Protein AF-A0A962D0X9-F1 (afdb_monomer)

Sequence (95 aa):
REDGQPLTLSTTLNRAVMVWWRGWGIGVPLVSFVVRIIAFGKLVSEGKTTWDRDLQLRVIHQPVGVVRALIAIFLLLFLFGASMGTLTEQALRHS

Mean predicted aligned error: 8.12 Å

Structure (mmCIF, N/CA/C/O backbone):
data_AF-A0A962D0X9-F1
#
_entry.id   AF-A0A962D0X9-F1
#
loop_
_atom_site.group_PDB
_atom_site.id
_atom_site.type_symbol
_atom_site.label_atom_id
_atom_site.label_alt_id
_atom_site.label_comp_id
_atom_site.label_asym_id
_atom_site.label_entity_id
_atom_site.label_seq_id
_atom_site.pdbx_PDB_ins_code
_atom_site.Cartn_x
_atom_site.Cartn_y
_atom_site.Cartn_z
_atom_site.occupancy
_atom_site.B_iso_or_equiv
_atom_site.auth_seq_id
_atom_site.auth_comp_id
_atom_site.auth_asym_id
_atom_site.auth_atom_id
_atom_site.pdbx_PDB_model_num
ATOM 1 N N . ARG A 1 1 ? -7.921 1.102 14.814 1.00 72.81 1 ARG A N 1
ATOM 2 C CA . ARG A 1 1 ? -9.215 0.399 15.012 1.00 72.81 1 ARG A CA 1
ATOM 3 C C . ARG A 1 1 ? -10.294 1.438 15.328 1.00 72.81 1 ARG A C 1
ATOM 5 O O . ARG A 1 1 ? -9.943 2.610 15.426 1.00 72.81 1 ARG A O 1
ATOM 12 N N . GLU A 1 2 ? -11.581 1.084 15.400 1.00 76.50 2 GLU A N 1
ATOM 13 C CA . GLU A 1 2 ? -12.636 2.058 15.761 1.00 76.50 2 GLU A CA 1
ATOM 14 C C . GLU A 1 2 ? -12.449 2.667 17.160 1.00 76.50 2 GLU A C 1
ATOM 16 O O . GLU A 1 2 ? -12.788 3.828 17.362 1.00 76.50 2 GLU A O 1
ATOM 21 N N . ASP A 1 3 ? -11.800 1.930 18.061 1.00 80.62 3 ASP A N 1
ATOM 22 C CA . ASP A 1 3 ? -11.347 2.354 19.395 1.00 80.62 3 ASP A CA 1
ATOM 23 C C . ASP A 1 3 ? -10.120 3.300 19.393 1.00 80.62 3 ASP A C 1
ATOM 25 O O . ASP A 1 3 ? -9.638 3.692 20.453 1.00 80.62 3 ASP A O 1
ATOM 29 N N . GLY A 1 4 ? -9.573 3.650 18.220 1.00 80.00 4 GLY A N 1
ATOM 30 C CA . GLY A 1 4 ? -8.380 4.494 18.084 1.00 80.00 4 GLY A CA 1
ATOM 31 C C . GLY A 1 4 ? -7.045 3.804 18.394 1.00 80.00 4 GLY A C 1
ATOM 32 O O . GLY A 1 4 ? -5.998 4.427 18.235 1.00 80.00 4 GLY A O 1
ATOM 33 N N . GLN A 1 5 ? -7.045 2.521 18.765 1.00 84.75 5 GLN A N 1
ATOM 34 C CA . GLN A 1 5 ? -5.822 1.791 19.095 1.00 84.75 5 GLN A CA 1
ATOM 35 C C . GLN A 1 5 ? -5.029 1.385 17.838 1.00 84.75 5 GLN A C 1
ATOM 37 O O . GLN A 1 5 ? -5.628 1.144 16.768 1.00 84.75 5 GLN A O 1
ATOM 42 N N . PRO A 1 6 ? -3.689 1.259 17.953 1.00 85.94 6 PRO A N 1
ATOM 43 C CA . PRO A 1 6 ? -2.849 0.684 16.911 1.00 85.94 6 PRO A CA 1
ATOM 44 C C . PRO A 1 6 ? -3.314 -0.717 16.500 1.00 85.94 6 PRO A C 1
ATOM 46 O O . PRO A 1 6 ? -3.905 -1.471 17.277 1.00 85.94 6 PRO A O 1
ATOM 49 N N . LEU A 1 7 ? -3.038 -1.081 15.249 1.00 89.12 7 LEU A N 1
ATOM 50 C CA . LEU A 1 7 ? -3.318 -2.425 14.754 1.00 89.12 7 LEU A CA 1
ATOM 51 C C . LEU A 1 7 ? -2.383 -3.439 15.420 1.00 89.12 7 LEU A C 1
ATOM 53 O O . LEU A 1 7 ? -1.170 -3.245 15.455 1.00 89.12 7 LEU A O 1
ATOM 57 N N . THR A 1 8 ? -2.939 -4.558 15.887 1.00 92.19 8 THR A N 1
ATOM 58 C CA . THR A 1 8 ? -2.123 -5.714 16.279 1.00 92.19 8 THR A CA 1
ATOM 59 C C . THR A 1 8 ? -1.494 -6.348 15.043 1.00 92.19 8 THR A C 1
ATOM 61 O O . THR A 1 8 ? -2.070 -6.293 13.954 1.00 92.19 8 THR A O 1
ATOM 64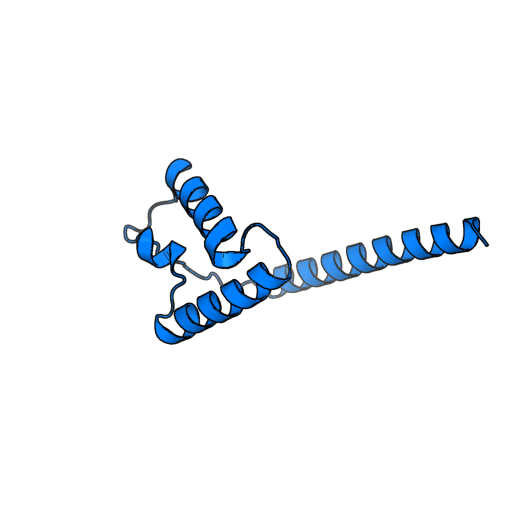 N N . LEU A 1 9 ? -0.352 -7.022 15.211 1.00 92.69 9 LEU A N 1
ATOM 65 C CA . LEU A 1 9 ? 0.323 -7.731 14.118 1.00 92.69 9 LEU A 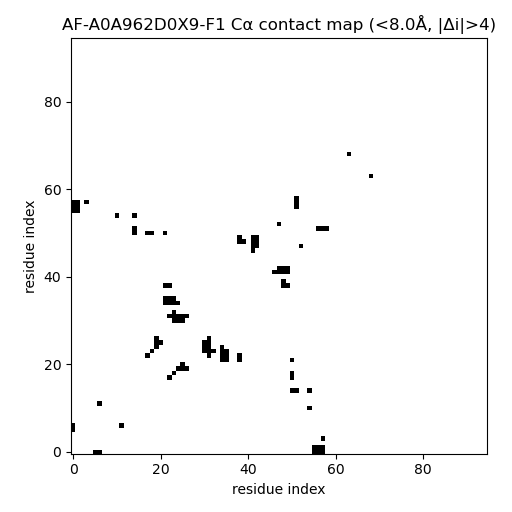CA 1
ATOM 66 C C . LEU A 1 9 ? -0.624 -8.691 13.380 1.00 92.69 9 LEU A C 1
ATOM 68 O O . LEU A 1 9 ? -0.676 -8.686 12.153 1.00 92.69 9 LEU A O 1
ATOM 72 N N . SER A 1 10 ? -1.427 -9.453 14.124 1.00 93.00 10 SER A N 1
ATOM 73 C CA . SER A 1 10 ? -2.426 -10.369 13.565 1.00 93.00 10 SER A CA 1
ATOM 74 C C . SER A 1 10 ? -3.450 -9.663 12.672 1.00 93.00 10 SER A C 1
ATOM 76 O O . SER A 1 10 ? -3.754 -10.144 11.582 1.00 93.00 10 SER A O 1
ATOM 78 N N . THR A 1 11 ? -3.941 -8.494 13.090 1.00 92.44 11 THR A N 1
ATOM 79 C CA . THR A 1 11 ? -4.905 -7.703 12.311 1.00 92.44 11 THR A CA 1
ATOM 80 C C . THR A 1 11 ? -4.246 -7.122 11.062 1.00 92.44 11 THR A C 1
ATOM 82 O O . THR A 1 11 ? -4.832 -7.158 9.982 1.00 92.44 11 THR A O 1
ATOM 85 N N . THR A 1 12 ? -3.011 -6.631 11.184 1.00 92.75 12 THR A N 1
ATOM 86 C CA . THR A 1 12 ? -2.233 -6.100 10.056 1.00 92.75 12 THR A CA 1
ATOM 87 C C . THR A 1 12 ? -1.958 -7.173 9.003 1.00 92.75 12 THR A C 1
ATOM 89 O O . THR A 1 12 ? -2.143 -6.917 7.814 1.00 92.75 12 THR A O 1
ATOM 92 N N . LEU A 1 13 ? -1.575 -8.384 9.420 1.00 94.69 13 LEU A N 1
ATOM 93 C CA . LEU A 1 13 ? -1.343 -9.510 8.511 1.00 94.69 13 LEU A CA 1
ATOM 94 C C . LEU A 1 13 ? -2.634 -9.970 7.834 1.00 94.69 13 LEU A C 1
ATOM 96 O O . LEU A 1 13 ? -2.651 -10.154 6.620 1.00 94.69 13 LEU A O 1
ATOM 100 N N . ASN A 1 14 ? -3.731 -10.089 8.587 1.00 94.75 14 ASN A N 1
ATOM 101 C CA . ASN A 1 14 ? -5.031 -10.443 8.020 1.00 94.75 14 ASN A CA 1
ATOM 102 C C . ASN A 1 14 ? -5.458 -9.420 6.952 1.00 94.75 14 ASN A C 1
ATOM 104 O O . ASN A 1 14 ? -5.770 -9.780 5.816 1.00 94.75 14 ASN A O 1
ATOM 108 N N . ARG A 1 15 ? -5.333 -8.127 7.271 1.00 94.12 15 ARG A N 1
ATOM 109 C CA . ARG A 1 15 ? -5.574 -7.043 6.316 1.00 94.12 15 ARG A CA 1
ATOM 110 C C . ARG A 1 15 ? -4.703 -7.178 5.066 1.00 94.12 15 ARG A C 1
ATOM 112 O O . ARG A 1 15 ? -5.218 -7.022 3.964 1.00 94.12 15 ARG A O 1
ATOM 119 N N . ALA A 1 16 ? -3.413 -7.482 5.213 1.00 93.31 16 ALA A N 1
ATOM 120 C CA . ALA A 1 16 ? -2.503 -7.656 4.081 1.00 93.31 16 ALA A CA 1
ATOM 121 C C . ALA A 1 16 ? -2.927 -8.819 3.164 1.00 93.31 16 ALA A C 1
ATOM 123 O O . ALA A 1 16 ? -2.959 -8.652 1.945 1.00 93.31 16 ALA A O 1
ATOM 124 N N . VAL A 1 17 ? -3.332 -9.958 3.732 1.00 94.06 17 VAL A N 1
ATOM 125 C CA . VAL A 1 17 ? -3.848 -11.109 2.968 1.00 94.06 17 VAL A CA 1
ATOM 126 C C . VAL A 1 17 ? -5.134 -10.746 2.224 1.00 94.06 17 VAL A C 1
ATOM 128 O O . VAL A 1 17 ? -5.275 -11.050 1.037 1.00 94.06 17 VAL A O 1
ATOM 131 N N . MET A 1 18 ? -6.057 -10.037 2.883 1.00 93.44 18 MET A N 1
ATOM 132 C CA . MET A 1 18 ? -7.282 -9.569 2.234 1.00 93.44 18 MET A CA 1
ATOM 133 C C . MET A 1 18 ? -6.985 -8.598 1.084 1.00 93.44 18 MET A C 1
ATOM 135 O O . MET A 1 18 ? -7.594 -8.723 0.024 1.00 93.44 18 MET A O 1
ATOM 139 N N . VAL A 1 19 ? -6.042 -7.666 1.256 1.00 93.50 19 VAL A N 1
ATOM 140 C CA . VAL A 1 19 ? -5.599 -6.741 0.197 1.00 93.50 19 VAL A CA 1
ATOM 141 C C . VAL A 1 19 ? -4.971 -7.499 -0.973 1.00 93.50 19 VAL A C 1
ATOM 143 O O . VAL A 1 19 ? -5.223 -7.164 -2.128 1.00 93.50 19 VAL A O 1
ATOM 146 N N . TRP A 1 20 ? -4.178 -8.534 -0.705 1.00 91.50 20 TRP A N 1
ATOM 147 C CA . TRP A 1 20 ? -3.512 -9.309 -1.749 1.00 91.50 20 TRP A CA 1
ATOM 148 C C . TRP A 1 20 ? -4.504 -10.046 -2.660 1.00 91.50 20 TRP A C 1
ATOM 150 O O . TRP A 1 20 ? -4.430 -9.923 -3.8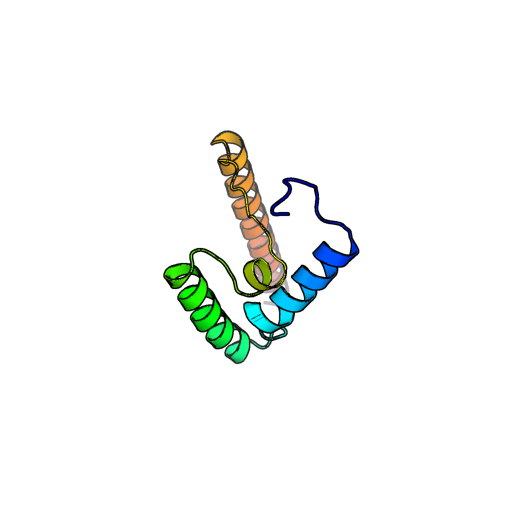83 1.00 91.50 20 TRP A O 1
ATOM 160 N N . TRP A 1 21 ? -5.495 -10.740 -2.097 1.00 90.12 21 TRP A N 1
ATOM 161 C CA . TRP A 1 21 ? -6.508 -11.423 -2.910 1.00 90.12 21 TRP A CA 1
ATOM 162 C C . TRP A 1 21 ? -7.578 -10.457 -3.455 1.00 90.12 21 TRP A C 1
ATOM 164 O O . TRP A 1 21 ? -7.881 -10.483 -4.644 1.00 90.12 21 TRP A O 1
ATOM 174 N N . ARG A 1 22 ? -8.142 -9.569 -2.621 1.00 89.62 22 ARG A N 1
ATOM 175 C CA . ARG A 1 22 ? -9.295 -8.714 -2.991 1.00 89.62 22 ARG A CA 1
ATOM 176 C C . ARG A 1 22 ? -8.913 -7.386 -3.645 1.00 89.62 22 ARG A C 1
ATOM 178 O O . ARG A 1 22 ? -9.767 -6.762 -4.264 1.00 89.62 22 ARG A O 1
ATOM 185 N N . GLY A 1 23 ? -7.676 -6.930 -3.474 1.00 86.88 23 GLY A N 1
ATOM 186 C CA . GLY A 1 23 ? -7.159 -5.699 -4.080 1.00 86.88 23 GLY A CA 1
ATOM 187 C C . GLY A 1 23 ? -6.211 -5.962 -5.248 1.00 86.88 23 GLY A C 1
ATOM 188 O O . GLY A 1 23 ? -6.249 -5.237 -6.239 1.00 86.88 23 GLY A O 1
ATOM 189 N N . TRP A 1 24 ? -5.385 -7.007 -5.156 1.00 88.69 24 TRP A N 1
ATOM 190 C CA . TRP A 1 24 ? -4.399 -7.357 -6.183 1.00 88.69 24 TRP A CA 1
ATOM 191 C C . TRP A 1 24 ? -4.724 -8.625 -6.966 1.00 88.69 24 TRP A C 1
ATOM 193 O O . TRP A 1 24 ? -4.008 -8.916 -7.910 1.00 88.69 24 TRP A O 1
ATOM 203 N N . GLY A 1 25 ? -5.754 -9.400 -6.620 1.00 86.50 25 GLY A N 1
ATOM 204 C CA . GLY A 1 25 ? -6.109 -10.588 -7.401 1.00 86.50 25 GLY A CA 1
ATOM 205 C C . GLY A 1 25 ? -4.955 -11.591 -7.505 1.00 86.50 25 GLY A C 1
ATOM 206 O O . GLY A 1 25 ? -4.738 -12.158 -8.573 1.00 86.50 25 GLY A O 1
ATOM 207 N N . ILE A 1 26 ? -4.162 -11.735 -6.430 1.00 89.06 26 ILE A N 1
ATOM 208 C CA . ILE A 1 26 ? -2.941 -12.566 -6.363 1.00 89.06 26 ILE A CA 1
ATOM 209 C C . ILE A 1 26 ? -1.807 -12.093 -7.305 1.00 89.06 26 ILE A C 1
ATOM 211 O O . ILE A 1 26 ? -0.817 -12.784 -7.514 1.00 89.06 26 ILE A O 1
ATOM 215 N N . GLY A 1 27 ? -1.897 -10.890 -7.872 1.00 84.25 27 GLY A N 1
ATOM 216 C CA . GLY A 1 27 ? -0.873 -10.359 -8.779 1.00 84.25 27 GLY A CA 1
ATOM 217 C C . GLY A 1 27 ? -0.975 -10.879 -10.214 1.00 84.25 27 GLY A C 1
ATOM 218 O O . GLY A 1 27 ? -0.093 -10.606 -11.024 1.00 84.25 27 GLY A O 1
ATOM 219 N N . VAL A 1 28 ? -2.059 -11.579 -10.566 1.00 88.69 28 VAL A N 1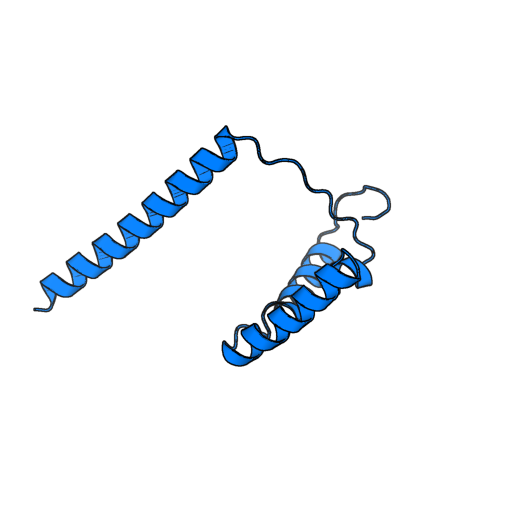
ATOM 220 C CA . VAL A 1 28 ? -2.355 -11.931 -11.961 1.00 88.69 28 VAL A CA 1
ATOM 221 C C . VAL A 1 28 ? -2.878 -10.678 -12.676 1.00 88.69 28 VAL A C 1
ATOM 223 O O . VAL A 1 28 ? -3.899 -10.149 -12.235 1.00 88.69 28 VAL A O 1
ATOM 226 N N . PRO A 1 29 ? -2.255 -10.181 -13.764 1.00 82.00 29 PRO A N 1
ATOM 227 C CA . PRO A 1 29 ? -2.555 -8.851 -14.314 1.00 82.00 29 PRO A CA 1
ATOM 228 C C . PRO A 1 29 ? -4.030 -8.606 -14.671 1.00 82.00 29 PRO A C 1
ATOM 230 O O . PRO A 1 29 ? -4.604 -7.596 -14.265 1.00 82.00 29 PRO A O 1
ATOM 233 N N . LEU A 1 30 ? -4.677 -9.547 -15.370 1.00 87.81 30 LEU A N 1
ATOM 234 C CA . LEU A 1 30 ? -6.083 -9.408 -15.770 1.00 87.81 30 LEU A CA 1
ATOM 235 C C . LEU A 1 30 ? -7.030 -9.440 -14.562 1.00 87.81 30 LEU A C 1
ATOM 237 O O . LEU A 1 30 ? -7.932 -8.612 -14.445 1.00 87.81 30 LEU A O 1
ATOM 241 N N . VAL A 1 31 ? -6.790 -10.364 -13.629 1.00 86.38 31 VAL A N 1
ATOM 242 C CA . VAL A 1 31 ? -7.578 -10.477 -12.394 1.00 86.38 31 VAL A CA 1
ATOM 243 C C . VAL A 1 31 ? -7.397 -9.222 -11.546 1.00 86.38 31 VAL A C 1
ATOM 245 O O . VAL A 1 31 ? -8.387 -8.655 -11.093 1.00 86.38 31 VAL A O 1
ATOM 248 N N . SER A 1 32 ? -6.153 -8.745 -11.405 1.00 87.31 32 SER A N 1
ATOM 249 C CA . SER A 1 32 ? -5.781 -7.515 -10.690 1.00 87.31 32 SER A CA 1
ATOM 250 C C . SER A 1 32 ? -6.585 -6.317 -11.182 1.00 87.31 32 SER A C 1
ATOM 252 O O . SER A 1 32 ? -7.040 -5.508 -10.378 1.00 87.31 32 SER A O 1
ATOM 254 N N . PHE A 1 33 ? -6.772 -6.197 -12.497 1.00 86.62 33 PHE A N 1
ATOM 255 C CA . PHE A 1 33 ? -7.531 -5.102 -13.088 1.00 86.62 33 PHE A CA 1
ATOM 256 C C . PHE A 1 33 ? -9.013 -5.159 -12.696 1.00 86.62 33 PHE A C 1
ATOM 258 O O . PHE A 1 33 ? -9.557 -4.180 -12.183 1.00 86.62 33 PHE A O 1
ATOM 265 N N . VAL A 1 34 ? -9.645 -6.328 -12.843 1.00 90.12 34 VAL A N 1
ATOM 266 C CA . VAL A 1 34 ? -11.057 -6.532 -12.484 1.00 90.12 34 VAL A CA 1
ATOM 267 C C . VAL A 1 34 ? -11.293 -6.299 -10.991 1.00 90.12 34 VAL A C 1
ATOM 269 O O . VAL A 1 34 ? -12.195 -5.544 -10.620 1.00 90.12 34 VAL A O 1
ATOM 272 N N . VAL A 1 35 ? -10.472 -6.888 -10.112 1.00 90.25 35 VAL A N 1
ATOM 273 C CA . VAL A 1 35 ? -10.664 -6.714 -8.664 1.00 90.25 35 VAL A CA 1
ATOM 274 C C . VAL A 1 35 ? -10.441 -5.272 -8.220 1.00 90.25 35 VAL A C 1
ATOM 276 O O . VAL A 1 35 ? -11.133 -4.813 -7.315 1.00 90.25 35 VAL A O 1
ATOM 279 N N . ARG A 1 36 ? -9.555 -4.516 -8.885 1.00 88.44 36 ARG A N 1
ATOM 280 C CA . ARG A 1 36 ? -9.362 -3.085 -8.609 1.00 88.44 36 ARG A CA 1
ATOM 281 C C . ARG A 1 36 ? -10.573 -2.253 -8.988 1.00 88.44 36 ARG A C 1
ATOM 283 O O . ARG A 1 36 ? -10.947 -1.390 -8.202 1.00 88.44 36 ARG A O 1
ATOM 290 N N . ILE A 1 37 ? -11.202 -2.521 -10.134 1.00 91.38 37 ILE A N 1
ATOM 291 C CA . ILE A 1 37 ? -12.445 -1.839 -10.527 1.00 91.38 37 ILE A CA 1
ATOM 292 C C . ILE A 1 37 ? -13.522 -2.071 -9.464 1.00 91.38 37 ILE A C 1
ATOM 294 O O . ILE A 1 37 ? -14.139 -1.121 -8.984 1.00 91.38 37 ILE A O 1
ATOM 298 N N . ILE A 1 38 ? -13.699 -3.322 -9.033 1.00 89.94 38 ILE A N 1
ATOM 299 C CA . ILE A 1 38 ? -14.685 -3.678 -8.005 1.00 89.94 38 ILE A CA 1
ATOM 300 C C . ILE A 1 38 ? -14.347 -3.012 -6.664 1.00 89.94 38 ILE A C 1
ATOM 302 O O . ILE A 1 38 ? -15.223 -2.442 -6.013 1.00 89.94 38 ILE A O 1
ATOM 306 N N . ALA A 1 39 ? -13.084 -3.071 -6.236 1.00 90.12 39 ALA A N 1
ATOM 307 C CA . ALA A 1 39 ? -12.634 -2.472 -4.984 1.00 90.12 39 ALA A CA 1
ATOM 308 C C . ALA A 1 39 ? -12.792 -0.945 -4.989 1.00 90.12 39 ALA A C 1
ATOM 310 O O . ALA A 1 39 ? -13.202 -0.379 -3.977 1.00 90.12 39 ALA A O 1
ATOM 311 N N . PHE A 1 40 ? -12.521 -0.292 -6.122 1.00 91.19 40 PHE A N 1
ATOM 312 C CA . PHE A 1 40 ? -12.723 1.141 -6.302 1.00 91.19 40 PHE A CA 1
ATOM 313 C C . PHE A 1 40 ? -14.205 1.511 -6.265 1.00 91.19 40 PHE A C 1
ATOM 315 O O . PHE A 1 40 ? -14.575 2.430 -5.542 1.00 91.19 40 PHE A O 1
ATOM 322 N N . GLY A 1 41 ? -15.065 0.758 -6.959 1.00 91.12 41 GLY A N 1
ATOM 323 C CA . GLY A 1 41 ? -16.513 0.968 -6.911 1.00 91.12 41 GLY A CA 1
ATOM 324 C C . GLY A 1 41 ? -17.050 0.920 -5.480 1.00 91.12 41 GLY A C 1
ATOM 325 O O . GLY A 1 41 ? -17.766 1.826 -5.062 1.00 91.12 41 GLY A O 1
ATOM 326 N N . LYS A 1 42 ? -16.616 -0.075 -4.694 1.00 89.94 42 LYS A N 1
ATOM 327 C CA . LYS A 1 42 ? -16.980 -0.188 -3.272 1.00 89.94 42 LYS A CA 1
ATOM 328 C C . LYS A 1 42 ? -16.418 0.946 -2.419 1.00 89.94 42 LYS A C 1
ATOM 330 O O . LYS A 1 42 ? -17.118 1.453 -1.550 1.00 89.94 42 LYS A O 1
ATOM 335 N N . LEU A 1 43 ? -15.180 1.368 -2.677 1.00 91.56 43 LEU A N 1
ATOM 336 C CA . LEU A 1 43 ? -14.580 2.506 -1.984 1.00 91.56 43 LEU A CA 1
ATOM 337 C C . LEU A 1 43 ? -15.366 3.796 -2.238 1.00 91.56 43 LEU A C 1
ATOM 339 O O . LEU A 1 43 ? -15.588 4.554 -1.302 1.00 91.56 43 LEU A O 1
ATOM 343 N N . VAL A 1 44 ? -15.804 4.035 -3.475 1.00 92.00 44 VAL A N 1
ATOM 344 C CA . VAL A 1 44 ? -16.600 5.216 -3.833 1.00 92.00 44 VAL A CA 1
ATOM 345 C C . VAL A 1 44 ? -18.002 5.149 -3.225 1.00 92.00 44 VAL A C 1
ATOM 347 O O . VAL A 1 44 ? -18.480 6.159 -2.719 1.00 92.00 44 VAL A O 1
ATOM 350 N N . SER A 1 45 ? -18.654 3.982 -3.230 1.00 91.50 45 SER A N 1
ATOM 351 C CA . SER A 1 45 ? -20.019 3.845 -2.705 1.00 91.50 45 SER A CA 1
ATOM 352 C C . SER A 1 45 ? -20.095 3.826 -1.176 1.00 91.50 45 SER A C 1
ATOM 354 O O . SER A 1 45 ? -21.048 4.343 -0.605 1.00 91.50 45 SER A O 1
ATOM 356 N N . GLU A 1 46 ? -19.121 3.209 -0.501 1.00 89.88 46 GLU A N 1
ATOM 357 C CA . GLU A 1 46 ? -19.141 2.995 0.955 1.00 89.88 46 GLU A CA 1
ATOM 358 C C . GLU A 1 46 ? -18.166 3.915 1.712 1.00 89.88 46 GLU A C 1
ATOM 360 O O . GLU A 1 46 ? -18.159 3.937 2.944 1.00 89.88 46 GLU A O 1
ATOM 365 N N . GLY A 1 47 ? -17.286 4.634 1.007 1.00 89.31 47 GLY A N 1
ATOM 366 C CA . GLY A 1 47 ? -16.200 5.421 1.606 1.00 89.31 47 GLY A CA 1
ATOM 367 C C . GLY A 1 47 ? -15.113 4.571 2.280 1.00 89.31 47 GLY A C 1
ATOM 368 O O . GLY A 1 47 ? -14.209 5.110 2.919 1.00 89.31 47 GLY A O 1
ATOM 369 N N . LYS A 1 48 ? -15.198 3.239 2.175 1.00 89.75 48 LYS A N 1
ATOM 370 C CA . LYS A 1 48 ? -14.287 2.272 2.795 1.00 89.75 48 LYS A CA 1
ATOM 371 C C . LYS A 1 48 ? -13.999 1.128 1.836 1.00 89.75 48 LYS A C 1
ATOM 373 O O . LYS A 1 48 ? -14.839 0.722 1.039 1.00 89.75 48 LYS A O 1
ATOM 378 N N . THR A 1 49 ? -12.804 0.564 1.939 1.00 91.94 49 THR A N 1
ATOM 379 C CA . THR A 1 49 ? -12.484 -0.674 1.227 1.00 91.94 49 THR A CA 1
ATOM 380 C C . THR A 1 49 ? -13.096 -1.874 1.955 1.00 91.94 49 THR A C 1
ATOM 382 O O . THR A 1 49 ? -13.316 -1.841 3.168 1.00 91.94 49 THR A O 1
ATOM 385 N N . THR A 1 50 ? -13.332 -2.973 1.234 1.00 91.88 50 THR A N 1
ATOM 386 C CA . THR A 1 50 ? -13.928 -4.183 1.835 1.00 91.88 50 THR A CA 1
ATOM 387 C C . THR A 1 50 ? -13.099 -4.771 2.972 1.00 91.88 50 THR A C 1
ATOM 389 O O . THR A 1 50 ? -13.661 -5.197 3.972 1.00 91.88 50 THR A O 1
ATOM 3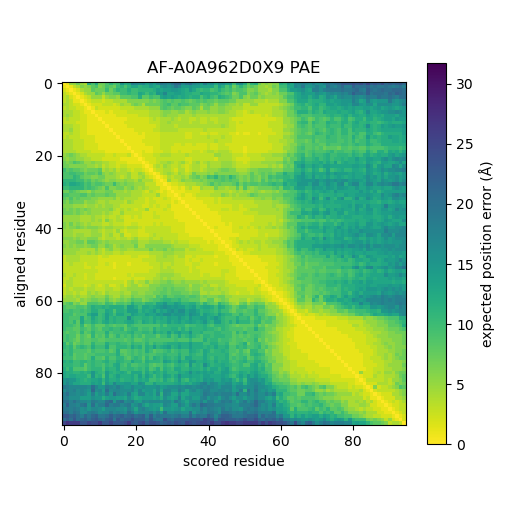92 N N . TRP A 1 51 ? -11.770 -4.773 2.854 1.00 92.81 51 TRP A N 1
ATOM 393 C CA . TRP A 1 51 ? -10.881 -5.288 3.897 1.00 92.81 51 TRP A CA 1
ATOM 394 C C . TRP A 1 51 ? -10.792 -4.360 5.111 1.00 92.81 51 TRP A C 1
ATOM 396 O O . TRP A 1 51 ? -10.604 -4.844 6.222 1.00 92.81 51 TRP A O 1
ATOM 406 N N . ASP A 1 52 ? -10.958 -3.046 4.935 1.00 91.25 52 ASP A N 1
ATOM 407 C CA . ASP A 1 52 ? -11.034 -2.119 6.068 1.00 91.25 52 ASP A CA 1
ATOM 408 C C . ASP A 1 52 ? -12.396 -2.220 6.774 1.00 91.25 52 ASP A C 1
ATOM 410 O O . ASP A 1 52 ? -12.456 -2.188 8.001 1.00 91.25 52 ASP A O 1
ATOM 414 N N . ARG A 1 53 ? -13.486 -2.402 6.019 1.00 91.44 53 ARG A N 1
ATOM 415 C CA . ARG A 1 53 ? -14.838 -2.594 6.563 1.00 91.44 53 ARG A CA 1
ATOM 416 C C . ARG A 1 53 ? -14.965 -3.897 7.349 1.00 91.44 53 ARG A C 1
ATOM 418 O O . ARG A 1 53 ? -15.419 -3.865 8.488 1.00 91.44 53 ARG A O 1
ATOM 425 N N . ASP A 1 54 ? -14.561 -5.021 6.759 1.00 91.75 54 ASP A N 1
ATOM 426 C CA . ASP A 1 54 ? -14.732 -6.349 7.364 1.00 91.75 54 ASP A CA 1
ATOM 427 C C . ASP A 1 54 ? -13.881 -6.512 8.643 1.00 91.75 54 ASP A C 1
ATO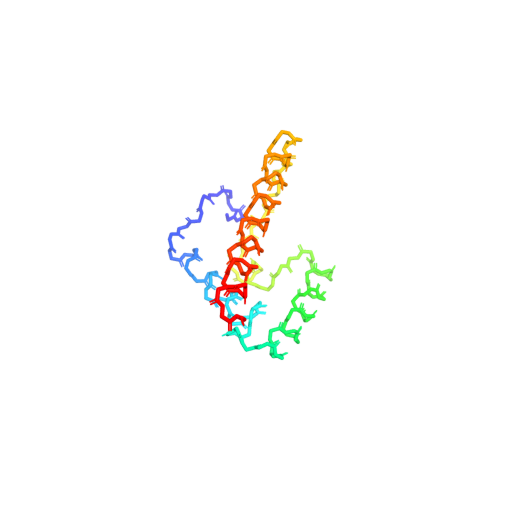M 429 O O . ASP A 1 54 ? -14.239 -7.279 9.532 1.00 91.75 54 ASP A O 1
ATOM 433 N N . LEU A 1 55 ? -12.779 -5.760 8.764 1.00 90.62 55 LEU A N 1
ATOM 434 C CA . LEU A 1 55 ? -11.931 -5.710 9.962 1.00 90.62 55 LEU A CA 1
ATOM 435 C C . LEU A 1 55 ? -12.289 -4.560 10.924 1.00 90.62 55 LEU A C 1
ATOM 437 O O . LEU A 1 55 ? -11.549 -4.324 11.881 1.00 90.62 55 LEU A O 1
ATOM 441 N N . GLN A 1 56 ? -13.385 -3.829 10.672 1.00 89.81 56 GLN A N 1
ATOM 442 C CA . GLN A 1 56 ? -13.839 -2.681 11.473 1.00 89.81 56 GLN A CA 1
ATOM 443 C C . GLN A 1 56 ? -12.714 -1.661 11.722 1.00 89.81 56 GLN A C 1
ATOM 445 O O . GLN A 1 56 ? -12.429 -1.214 12.839 1.00 89.81 56 GLN A O 1
ATOM 450 N N . LEU A 1 57 ? -12.004 -1.318 10.648 1.00 88.88 57 LEU A N 1
ATOM 451 C CA . LEU A 1 57 ? -10.887 -0.389 10.680 1.00 88.88 57 LEU A CA 1
ATOM 452 C C . LEU A 1 57 ? -11.350 1.014 10.308 1.00 88.88 57 LEU A C 1
ATOM 454 O O . LEU A 1 57 ? -12.004 1.251 9.292 1.00 88.88 57 LEU A O 1
ATOM 458 N N . ARG A 1 58 ? -10.938 1.976 11.133 1.00 87.12 58 ARG A N 1
ATOM 459 C CA . ARG A 1 58 ? -11.006 3.398 10.818 1.00 87.12 58 ARG A CA 1
ATOM 460 C C . ARG A 1 58 ? -9.667 3.823 10.226 1.00 87.12 58 ARG A C 1
ATOM 462 O O . ARG A 1 58 ? -8.655 3.811 10.924 1.00 87.12 58 ARG A O 1
ATOM 469 N N . VAL A 1 59 ? -9.671 4.179 8.945 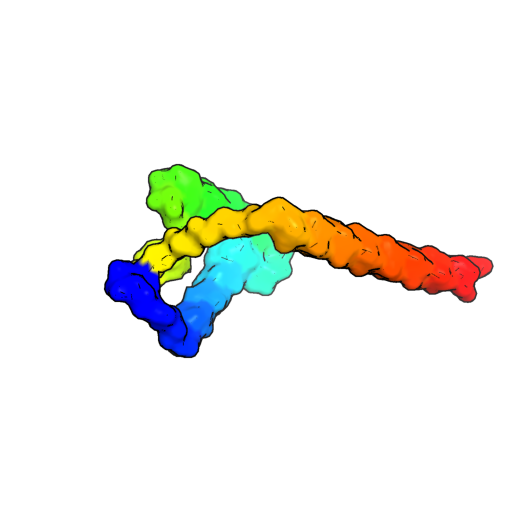1.00 83.94 59 VAL A N 1
ATOM 470 C CA . VAL A 1 59 ? -8.509 4.759 8.267 1.00 83.94 59 VAL A CA 1
ATOM 471 C C . VAL A 1 59 ? -8.504 6.257 8.541 1.00 83.94 59 VAL A C 1
ATOM 473 O O . VAL A 1 59 ? -9.484 6.946 8.267 1.00 83.94 59 VAL A O 1
ATOM 476 N N . ILE A 1 60 ? -7.413 6.752 9.117 1.00 85.25 60 ILE A N 1
ATOM 477 C CA . ILE A 1 60 ? -7.214 8.176 9.387 1.00 85.25 60 ILE A CA 1
ATOM 478 C C . ILE A 1 60 ? -6.156 8.666 8.407 1.00 85.25 60 ILE A C 1
ATOM 480 O O . ILE A 1 60 ? -5.016 8.202 8.430 1.00 85.25 60 ILE A O 1
ATOM 484 N N . HIS A 1 61 ? -6.538 9.594 7.536 1.00 82.62 61 HIS A N 1
ATOM 485 C CA . HIS A 1 61 ? -5.603 10.245 6.631 1.00 82.62 61 HIS A CA 1
ATOM 486 C C . HIS A 1 61 ? -4.971 11.434 7.348 1.00 82.62 61 HIS A C 1
ATOM 488 O O . HIS A 1 61 ? -5.651 12.407 7.664 1.00 82.62 61 HIS A O 1
ATOM 494 N N . GLN A 1 62 ? -3.665 11.363 7.603 1.00 81.25 62 GLN A N 1
ATOM 495 C CA . GLN A 1 62 ? -2.903 12.564 7.924 1.00 81.25 62 GLN A CA 1
ATOM 496 C C . GLN A 1 62 ? -2.538 13.291 6.626 1.00 81.25 62 GLN A C 1
ATOM 498 O O . GLN A 1 62 ? -2.084 12.633 5.682 1.00 81.25 62 GLN A O 1
ATOM 503 N N . PRO A 1 63 ? -2.688 14.627 6.565 1.00 82.38 63 PRO A N 1
ATOM 504 C CA . PRO A 1 63 ? -2.208 15.389 5.426 1.00 82.38 63 PRO A CA 1
ATOM 505 C C . PRO A 1 63 ? -0.696 15.193 5.292 1.00 82.38 63 PRO A C 1
ATOM 507 O O . PRO A 1 63 ? 0.068 15.353 6.247 1.00 82.38 63 PRO A O 1
ATOM 510 N N . VAL A 1 64 ? -0.253 14.824 4.092 1.00 84.88 64 VAL A N 1
ATOM 511 C CA . VAL A 1 64 ? 1.173 14.776 3.779 1.00 84.88 64 VAL A CA 1
ATOM 512 C C . VAL A 1 64 ? 1.637 16.216 3.579 1.00 84.88 64 VAL A C 1
ATOM 514 O O . VAL A 1 64 ? 1.171 16.898 2.671 1.00 84.88 64 VAL A O 1
ATOM 517 N N . GLY A 1 65 ? 2.536 16.694 4.441 1.00 89.56 65 GLY A N 1
ATOM 518 C CA . GLY A 1 65 ? 3.114 18.031 4.299 1.00 89.56 65 GLY A CA 1
ATOM 519 C C . GLY A 1 65 ? 3.888 18.181 2.984 1.00 89.56 65 GLY A C 1
ATOM 520 O O . GLY A 1 65 ? 4.511 17.225 2.517 1.00 89.56 65 GLY A O 1
ATOM 521 N N . VAL A 1 66 ? 3.890 19.392 2.420 1.00 92.06 66 VAL A N 1
ATOM 522 C CA . VAL A 1 66 ? 4.485 19.706 1.105 1.00 92.06 66 VAL A CA 1
ATOM 523 C C . VAL A 1 66 ? 5.926 19.199 0.982 1.00 92.06 66 VAL A C 1
ATOM 525 O O . VAL A 1 66 ? 6.268 18.564 -0.007 1.00 92.06 66 VAL A O 1
ATOM 528 N N . VAL A 1 67 ? 6.754 19.381 2.016 1.00 93.44 67 VAL A N 1
ATOM 529 C CA . VAL A 1 67 ? 8.154 18.913 2.023 1.00 93.44 6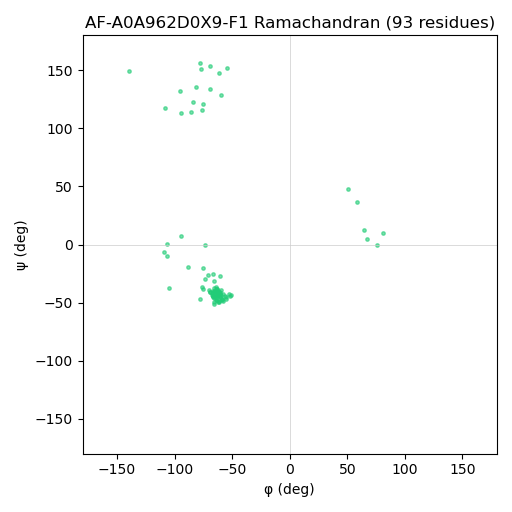7 VAL A CA 1
ATOM 530 C C . VAL A 1 67 ? 8.253 17.394 1.854 1.00 93.44 67 VAL A C 1
ATOM 532 O O . VAL A 1 67 ? 9.036 16.911 1.040 1.00 93.44 67 VAL A O 1
ATOM 535 N N . ARG A 1 68 ? 7.428 16.623 2.577 1.00 91.19 68 ARG A N 1
ATOM 536 C CA . ARG A 1 68 ? 7.405 15.153 2.465 1.00 91.19 68 ARG A CA 1
ATOM 537 C C . ARG A 1 68 ? 6.955 14.714 1.072 1.00 91.19 68 ARG A C 1
ATOM 539 O O . ARG A 1 68 ? 7.490 13.739 0.552 1.00 91.19 68 ARG A O 1
ATOM 546 N N . ALA A 1 69 ? 6.010 15.437 0.470 1.00 92.50 69 ALA A N 1
ATOM 547 C CA . ALA A 1 69 ? 5.568 15.179 -0.896 1.00 92.50 69 ALA A CA 1
ATOM 548 C C . ALA A 1 69 ? 6.683 15.458 -1.919 1.00 92.50 69 ALA A C 1
ATOM 550 O O . ALA A 1 69 ? 6.943 14.613 -2.770 1.00 92.50 69 ALA A O 1
ATOM 551 N N . LEU A 1 70 ? 7.392 16.586 -1.800 1.00 95.81 70 LEU A N 1
ATOM 552 C CA . LEU A 1 70 ? 8.509 16.932 -2.688 1.00 95.81 70 LEU A CA 1
ATOM 553 C C . LEU A 1 70 ? 9.652 15.914 -2.608 1.00 95.81 70 LEU A C 1
ATOM 555 O O . LEU A 1 70 ? 10.151 15.483 -3.644 1.00 95.81 70 LEU A O 1
ATOM 559 N N . ILE A 1 71 ? 10.022 15.476 -1.399 1.00 96.44 71 ILE A N 1
ATOM 560 C CA . ILE A 1 71 ? 11.032 14.423 -1.208 1.00 96.44 71 ILE A CA 1
ATOM 561 C C . ILE A 1 71 ? 10.586 13.122 -1.886 1.00 96.44 71 ILE A C 1
ATOM 563 O O . ILE A 1 71 ? 11.373 12.501 -2.595 1.00 96.44 71 ILE A O 1
ATOM 567 N N . ALA A 1 72 ? 9.324 12.717 -1.709 1.00 92.69 72 ALA A N 1
ATOM 568 C CA . ALA A 1 72 ? 8.797 11.507 -2.336 1.00 92.69 72 ALA A CA 1
ATOM 569 C C . ALA A 1 72 ? 8.824 11.588 -3.873 1.00 92.69 72 ALA A C 1
ATOM 571 O O . ALA A 1 72 ? 9.232 10.628 -4.522 1.00 92.69 72 ALA A O 1
ATOM 572 N N . ILE A 1 73 ? 8.443 12.734 -4.450 1.00 96.12 73 ILE A N 1
ATOM 573 C CA . ILE A 1 73 ? 8.491 12.970 -5.901 1.00 96.12 73 ILE A CA 1
ATOM 574 C C . ILE A 1 73 ? 9.935 12.905 -6.409 1.00 96.12 73 ILE A C 1
ATOM 576 O O . ILE A 1 73 ? 10.205 12.203 -7.380 1.00 96.12 73 ILE A O 1
ATOM 580 N N . PHE A 1 74 ? 10.868 13.588 -5.740 1.00 97.38 74 PHE A N 1
ATOM 581 C CA . PHE A 1 74 ? 12.284 13.572 -6.106 1.00 97.38 74 PHE A CA 1
ATOM 582 C C . PHE A 1 74 ? 12.863 12.153 -6.091 1.00 97.38 74 PHE A C 1
ATOM 584 O O . PHE A 1 74 ? 13.480 11.734 -7.067 1.00 97.38 74 PHE A O 1
ATOM 591 N N . LEU A 1 75 ? 12.621 11.390 -5.019 1.00 96.81 75 LEU A N 1
ATOM 592 C CA . LEU A 1 75 ? 13.085 10.005 -4.907 1.00 96.81 75 LEU A CA 1
ATOM 593 C C . LEU A 1 75 ? 12.510 9.121 -6.017 1.00 96.81 75 LEU A C 1
ATOM 595 O O . LEU 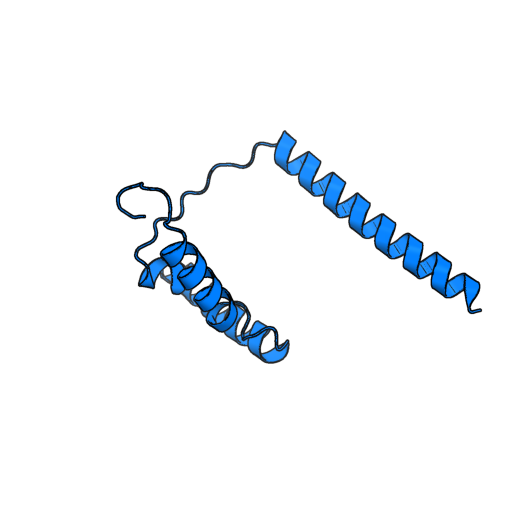A 1 75 ? 13.230 8.303 -6.583 1.00 96.81 75 LEU A O 1
ATOM 599 N N . LEU A 1 76 ? 11.230 9.295 -6.350 1.00 95.62 76 LEU A N 1
ATOM 600 C CA . LEU A 1 76 ? 10.577 8.513 -7.395 1.00 95.62 76 LEU A CA 1
ATOM 601 C C . LEU A 1 76 ? 11.168 8.810 -8.780 1.00 95.62 76 LEU A C 1
ATOM 603 O O . LEU A 1 76 ? 11.468 7.878 -9.523 1.00 95.62 76 LEU A O 1
ATOM 607 N N . LEU A 1 77 ? 11.402 10.087 -9.101 1.00 96.50 77 LEU A N 1
ATOM 608 C CA . LEU A 1 77 ? 12.058 10.497 -10.347 1.00 96.50 77 LEU A CA 1
ATOM 609 C C . LEU A 1 77 ? 13.512 10.020 -10.418 1.00 96.50 77 LEU A C 1
ATOM 611 O O . LEU A 1 77 ? 13.946 9.543 -11.464 1.00 96.50 77 LEU A O 1
ATOM 615 N N . PHE A 1 78 ? 14.247 10.107 -9.309 1.00 96.25 78 PHE A N 1
ATOM 616 C CA . PHE A 1 78 ? 15.625 9.634 -9.222 1.00 96.25 78 PHE A CA 1
ATOM 617 C C . PHE A 1 78 ? 15.724 8.123 -9.467 1.00 96.25 78 PHE A C 1
ATOM 619 O O . PHE A 1 78 ? 16.508 7.693 -10.309 1.00 96.25 78 PHE A O 1
ATOM 626 N N . LEU A 1 79 ? 14.901 7.317 -8.785 1.00 95.50 79 LEU A N 1
ATOM 627 C CA . LEU A 1 79 ? 14.879 5.861 -8.963 1.00 95.50 79 LEU A CA 1
ATOM 628 C C . LEU A 1 79 ? 14.468 5.469 -10.383 1.00 95.50 79 LEU A C 1
ATOM 630 O O . LEU A 1 79 ? 15.080 4.582 -10.978 1.00 95.50 79 LEU A O 1
ATOM 634 N N . PHE A 1 80 ? 13.464 6.149 -10.941 1.00 94.56 80 PHE A N 1
ATOM 635 C CA . PHE A 1 80 ? 13.038 5.923 -12.316 1.00 94.56 80 PHE A CA 1
ATOM 636 C C . PHE A 1 80 ? 14.165 6.241 -13.308 1.00 94.56 80 PHE A C 1
ATOM 638 O O . PHE A 1 80 ? 14.513 5.395 -14.130 1.00 94.56 80 PHE A O 1
ATOM 645 N N . GLY A 1 81 ? 14.802 7.409 -13.183 1.00 94.62 81 GLY A N 1
ATOM 646 C CA . GLY A 1 81 ? 15.935 7.805 -14.020 1.00 94.62 81 GLY A CA 1
ATOM 647 C C . GLY A 1 81 ? 17.124 6.849 -13.906 1.00 94.62 81 GLY A C 1
ATOM 648 O O . GLY A 1 81 ? 17.668 6.436 -14.925 1.00 94.62 81 GLY A O 1
ATOM 649 N N . ALA A 1 82 ? 17.476 6.427 -12.688 1.00 93.44 82 ALA A N 1
ATOM 650 C CA . ALA A 1 82 ? 18.537 5.450 -12.456 1.00 93.44 82 ALA A CA 1
ATOM 651 C C . ALA A 1 82 ? 18.231 4.101 -13.126 1.00 93.44 82 ALA A C 1
ATOM 653 O O . ALA A 1 82 ? 19.104 3.529 -13.773 1.00 93.44 82 ALA A O 1
ATOM 654 N N . SER A 1 83 ? 16.986 3.620 -13.032 1.00 91.00 83 SER A N 1
ATOM 655 C CA . SER A 1 83 ? 16.569 2.373 -13.686 1.00 91.00 83 SER A CA 1
ATOM 656 C C . SER A 1 83 ? 16.587 2.462 -15.214 1.00 91.00 83 SER A C 1
ATOM 658 O O . SER A 1 83 ? 16.984 1.514 -15.879 1.00 91.00 83 SER A O 1
ATOM 660 N N . MET A 1 84 ? 16.213 3.608 -15.790 1.00 89.56 84 MET A N 1
ATOM 661 C CA . MET A 1 84 ? 16.295 3.813 -17.237 1.00 89.56 84 MET A CA 1
ATOM 662 C C . MET A 1 84 ? 17.746 3.913 -17.705 1.00 89.56 84 MET A C 1
ATOM 664 O O . MET A 1 84 ? 18.081 3.345 -18.740 1.00 89.56 84 MET A O 1
ATOM 668 N N . GLY A 1 85 ? 18.608 4.572 -16.923 1.00 87.69 85 GLY A N 1
ATOM 669 C CA . GLY A 1 85 ? 20.038 4.691 -17.204 1.00 87.69 85 GLY A CA 1
ATOM 670 C C . GLY A 1 85 ? 20.729 3.331 -17.299 1.00 87.69 85 GLY A C 1
ATOM 671 O O . GLY A 1 85 ? 21.417 3.062 -18.286 1.00 87.69 85 GLY A O 1
ATOM 672 N N . THR A 1 86 ? 20.477 2.434 -16.340 1.00 88.12 86 THR A N 1
ATOM 673 C CA . THR A 1 86 ? 21.048 1.078 -16.364 1.00 88.12 86 THR A CA 1
ATOM 674 C C . THR A 1 86 ? 20.547 0.258 -17.552 1.00 88.12 86 THR A C 1
ATOM 676 O O . THR A 1 86 ? 21.335 -0.460 -18.166 1.00 88.12 86 THR A O 1
ATOM 679 N N . LEU A 1 87 ? 19.272 0.395 -17.929 1.00 85.06 87 LEU A N 1
ATOM 680 C CA . LEU A 1 87 ? 18.709 -0.282 -19.102 1.00 85.06 87 LEU A CA 1
ATOM 681 C C . LEU A 1 87 ? 19.332 0.217 -20.413 1.00 85.06 87 LEU A C 1
ATOM 683 O O . LEU A 1 87 ? 19.645 -0.592 -21.286 1.00 85.06 87 LEU A O 1
ATOM 687 N N . THR A 1 88 ? 19.563 1.527 -20.556 1.00 85.38 88 THR A N 1
ATOM 688 C CA . THR A 1 88 ? 20.258 2.075 -21.732 1.00 85.38 88 THR A CA 1
ATOM 689 C C . THR A 1 88 ? 21.721 1.654 -21.800 1.00 85.38 88 THR A C 1
ATOM 691 O O . THR A 1 88 ? 22.195 1.298 -22.876 1.00 85.38 88 THR A O 1
ATOM 694 N N . GLU A 1 89 ? 22.435 1.627 -20.670 1.00 86.81 89 GLU A N 1
ATOM 695 C CA . GLU A 1 89 ? 23.819 1.139 -20.628 1.00 86.81 89 GLU A CA 1
ATOM 696 C C . GLU A 1 89 ? 23.918 -0.346 -21.007 1.00 86.81 89 GLU A C 1
ATOM 698 O O . GLU A 1 89 ? 24.846 -0.745 -21.711 1.00 86.81 89 GLU A O 1
ATOM 703 N N . GLN A 1 90 ? 22.954 -1.167 -20.581 1.00 84.88 90 GLN A N 1
ATOM 704 C CA . GLN A 1 90 ? 22.874 -2.575 -20.974 1.00 84.88 90 GLN A CA 1
ATOM 705 C C . GLN A 1 90 ? 22.581 -2.736 -22.470 1.00 84.88 90 GLN A C 1
ATOM 707 O O . GLN A 1 90 ? 23.246 -3.531 -23.130 1.00 84.88 90 GLN A O 1
ATOM 712 N N . ALA A 1 91 ? 21.640 -1.966 -23.022 1.00 82.44 91 ALA A N 1
ATOM 713 C CA . ALA A 1 91 ? 21.304 -2.027 -24.444 1.00 82.44 91 ALA A CA 1
ATOM 714 C C . ALA A 1 91 ? 22.499 -1.667 -25.347 1.00 82.44 91 ALA A C 1
ATOM 716 O O . ALA A 1 91 ? 22.741 -2.360 -26.330 1.00 82.44 91 ALA A O 1
ATOM 717 N N . LEU A 1 92 ? 23.282 -0.644 -24.977 1.00 83.12 92 LEU A N 1
ATOM 718 C CA . LEU A 1 92 ? 24.475 -0.210 -25.721 1.00 83.12 92 LEU A CA 1
ATOM 719 C C . LEU A 1 92 ? 25.655 -1.190 -25.623 1.00 83.12 92 LEU A C 1
ATOM 721 O O . LEU A 1 92 ? 26.499 -1.221 -26.509 1.00 83.12 92 LEU A O 1
ATOM 725 N N . ARG A 1 93 ? 25.749 -1.986 -24.549 1.00 82.81 93 ARG A N 1
ATOM 726 C CA . ARG A 1 93 ? 26.798 -3.014 -24.401 1.00 82.81 93 ARG A CA 1
ATOM 727 C C . ARG A 1 93 ? 26.559 -4.262 -25.255 1.00 82.81 93 ARG A C 1
ATOM 729 O O . ARG A 1 93 ? 27.501 -5.023 -25.460 1.00 82.81 93 ARG A O 1
ATOM 736 N N . HIS A 1 94 ? 25.322 -4.502 -25.686 1.00 73.12 94 HIS A N 1
ATOM 737 C CA . HIS A 1 94 ? 24.922 -5.690 -26.446 1.00 73.12 94 HIS A CA 1
ATOM 738 C C . HIS A 1 94 ? 24.658 -5.417 -27.942 1.00 73.12 94 HIS A C 1
ATOM 740 O O . HIS A 1 94 ? 24.312 -6.356 -28.660 1.00 73.12 94 HIS A O 1
ATOM 746 N N . SER A 1 95 ? 24.821 -4.171 -28.403 1.00 67.75 95 SER A N 1
ATOM 747 C CA . SER A 1 95 ? 24.788 -3.743 -29.813 1.00 67.75 95 SER A CA 1
ATOM 748 C C . SER A 1 95 ? 26.190 -3.604 -30.390 1.00 67.75 95 SER A C 1
ATOM 750 O O . SER A 1 95 ? 26.400 -4.049 -31.537 1.00 67.75 95 SER A O 1
#

Foldseek 3Di:
DLVPDDDDPVLVVQLVVCCCCQQQVVVPVVSNVVSPVVQVVCCVVVVDGPSCVVSVHDDDDDDDDPVNVVVVVVVVVVVVVVVVVVVVVVVVVVD

Solvent-accessible surface area (backbone atoms only — not comparable to full-atom values): 5401 Å² total; per-residue (Å²): 54,77,88,72,47,82,76,50,69,71,55,51,50,51,41,49,55,42,40,39,50,54,45,30,33,75,70,41,68,73,49,19,52,55,30,36,54,53,41,49,52,40,26,71,76,67,75,40,43,71,54,38,54,79,66,52,46,58,85,80,84,75,85,79,52,69,68,62,50,51,52,51,51,51,52,51,52,50,54,51,51,54,54,51,50,54,52,52,56,53,54,64,74,75,108

Secondary structure (DSSP, 8-state):
-TTSPPPPHHHHHHHHHHHHHHTTGGG-HHHHHHHHHHHHHHHHHHSS-HHHHHTT-----PPPPHHHHHHHHHHHHHHHHHHHHHHHHHHHH--

Radius of gyration: 18.88 Å; Cα contacts (8 Å, |Δi|>4): 56; chains: 1; bounding box: 47×32×49 Å

pLDDT: mean 89.14, std 5.37, range [67.75, 97.38]